Protein AF-A0A970PMT4-F1 (afdb_monomer)

Radius of gyrati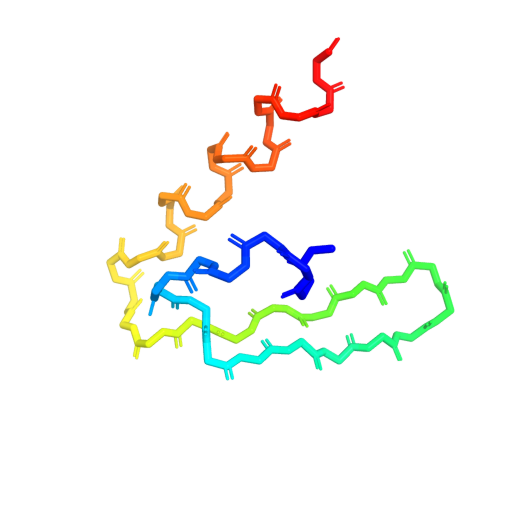on: 10.14 Å; Cα contacts (8 Å, |Δi|>4): 30; chains: 1; bounding box: 25×19×22 Å

Foldseek 3Di:
DVVVPDVQWPDWDDDDPDIDTDGDDPVCPVVVVVVVVVVVD

Structure (mmCIF, N/CA/C/O backbone):
data_AF-A0A970PMT4-F1
#
_entry.id   AF-A0A970PMT4-F1
#
loop_
_atom_site.group_PDB
_atom_site.id
_atom_site.type_symbol
_atom_site.label_atom_id
_atom_site.label_alt_id
_atom_site.label_comp_id
_atom_site.label_asym_id
_atom_site.label_entity_id
_atom_site.label_seq_id
_atom_site.pdbx_PDB_ins_code
_atom_site.Cartn_x
_atom_site.Cartn_y
_atom_site.Cartn_z
_atom_site.occupancy
_atom_site.B_iso_or_equiv
_atom_site.auth_seq_id
_atom_site.auth_comp_id
_atom_site.auth_asym_id
_atom_site.auth_atom_id
_atom_site.pdbx_PDB_model_num
ATOM 1 N N . ILE A 1 1 ? 5.398 -3.986 3.913 1.00 86.88 1 ILE A N 1
ATOM 2 C CA . ILE A 1 1 ? 4.075 -3.316 3.951 1.00 86.88 1 ILE A CA 1
ATOM 3 C C . ILE A 1 1 ? 2.994 -4.236 3.410 1.00 86.88 1 ILE A C 1
ATOM 5 O O . ILE A 1 1 ? 2.029 -4.453 4.123 1.00 86.88 1 ILE A O 1
ATOM 9 N N . ASP A 1 2 ? 3.189 -4.876 2.257 1.00 83.62 2 ASP A N 1
ATOM 10 C CA . ASP A 1 2 ? 2.206 -5.804 1.661 1.00 83.62 2 ASP A CA 1
ATOM 11 C C . ASP A 1 2 ? 1.731 -6.925 2.602 1.00 83.62 2 ASP A C 1
ATOM 13 O O . ASP A 1 2 ? 0.559 -7.295 2.608 1.00 83.62 2 ASP A O 1
ATOM 17 N N . SER A 1 3 ? 2.617 -7.429 3.468 1.00 90.62 3 SER A N 1
ATOM 18 C CA . SER A 1 3 ? 2.277 -8.434 4.482 1.00 90.62 3 SER A CA 1
ATOM 19 C C . SER A 1 3 ? 1.324 -7.933 5.573 1.00 90.62 3 SER A C 1
ATOM 21 O O . SER A 1 3 ? 0.659 -8.749 6.206 1.00 90.62 3 SER A O 1
ATOM 23 N N . MET A 1 4 ? 1.226 -6.616 5.784 1.00 90.88 4 MET A N 1
ATOM 24 C CA . MET A 1 4 ? 0.358 -6.009 6.798 1.00 90.88 4 MET A CA 1
ATOM 25 C C . MET A 1 4 ? -1.126 -6.053 6.407 1.00 90.88 4 MET A C 1
ATOM 27 O O . MET A 1 4 ? -1.977 -5.861 7.272 1.00 90.88 4 MET A O 1
ATOM 31 N N . ARG 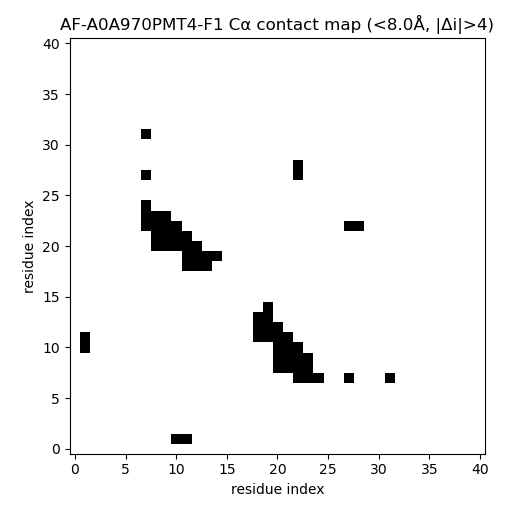A 1 5 ? -1.438 -6.306 5.122 1.00 90.19 5 ARG A N 1
ATOM 32 C CA . ARG A 1 5 ? -2.806 -6.428 4.577 1.00 90.19 5 ARG A CA 1
ATOM 33 C C . ARG A 1 5 ? -3.747 -5.302 5.019 1.00 90.19 5 ARG A C 1
ATOM 35 O O . ARG A 1 5 ? -4.883 -5.547 5.423 1.00 90.19 5 ARG A O 1
ATOM 42 N N . TRP A 1 6 ? -3.260 -4.068 4.965 1.00 94.44 6 TRP A N 1
ATOM 43 C CA . TRP A 1 6 ? -4.067 -2.901 5.292 1.00 94.4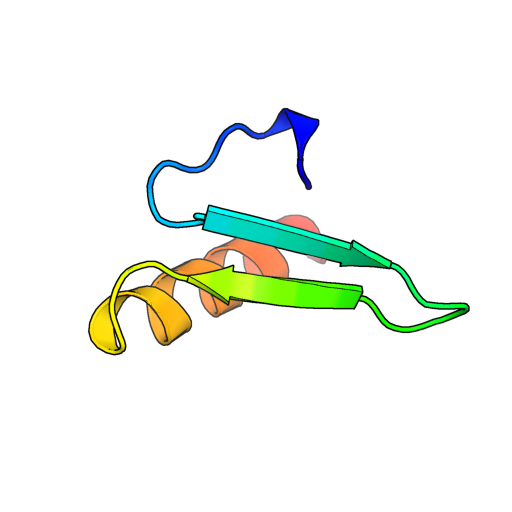4 6 TRP A CA 1
ATOM 44 C C . TRP A 1 6 ? -5.206 -2.732 4.275 1.00 94.44 6 TRP A C 1
ATOM 46 O O . TRP A 1 6 ? -4.919 -2.665 3.080 1.00 94.44 6 TRP A O 1
ATOM 56 N N . PRO A 1 7 ? -6.480 -2.690 4.712 1.00 94.38 7 PRO A N 1
ATOM 57 C CA . PRO A 1 7 ? -7.633 -2.672 3.806 1.00 94.38 7 PRO A CA 1
ATOM 58 C C . PRO A 1 7 ? -7.701 -1.421 2.921 1.00 94.38 7 PRO A C 1
ATOM 60 O O . PRO A 1 7 ? -8.270 -1.471 1.827 1.00 94.38 7 PRO A O 1
ATOM 63 N N . GLU A 1 8 ? -7.116 -0.319 3.380 1.00 96.00 8 GLU A N 1
ATOM 64 C CA . GLU A 1 8 ? -7.048 0.938 2.643 1.00 96.00 8 GLU A CA 1
ATOM 65 C C . GLU A 1 8 ? -5.968 0.956 1.543 1.00 96.00 8 GLU A C 1
ATOM 67 O O . GLU A 1 8 ? -6.005 1.810 0.659 1.00 96.00 8 GLU A O 1
ATOM 72 N N . VAL A 1 9 ? -5.031 -0.002 1.547 1.00 96.00 9 VAL A N 1
ATOM 73 C CA . VAL A 1 9 ? -3.976 -0.124 0.530 1.00 96.00 9 VAL A CA 1
ATOM 74 C C . VAL A 1 9 ? -4.447 -1.045 -0.595 1.00 96.00 9 VAL A C 1
ATOM 76 O O . VAL A 1 9 ? -4.686 -2.234 -0.389 1.00 96.00 9 VAL A O 1
ATOM 79 N N . LEU A 1 10 ? -4.541 -0.507 -1.811 1.00 95.75 10 LEU A N 1
ATOM 80 C CA . LEU A 1 10 ? -4.850 -1.280 -3.019 1.00 95.75 10 LEU A CA 1
ATOM 81 C C . LEU A 1 10 ? -3.640 -2.067 -3.521 1.00 95.75 10 LEU A C 1
ATOM 83 O O . LEU A 1 10 ? -3.787 -3.157 -4.073 1.00 95.75 10 LEU A O 1
ATOM 87 N N . GLY A 1 11 ? -2.448 -1.5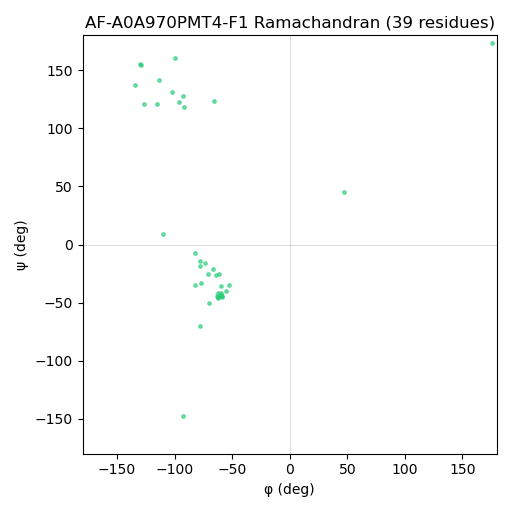08 -3.340 1.00 95.44 11 GLY A N 1
ATOM 88 C CA . GLY A 1 11 ? -1.203 -2.140 -3.740 1.00 95.44 11 GLY A CA 1
ATOM 89 C C . GLY A 1 11 ? -0.003 -1.235 -3.513 1.00 95.44 11 GLY A C 1
ATOM 90 O O . GLY A 1 11 ? -0.135 -0.061 -3.155 1.00 95.44 11 GLY A O 1
ATOM 91 N N . THR A 1 12 ? 1.179 -1.795 -3.735 1.00 96.00 12 THR A N 1
ATOM 92 C CA . THR A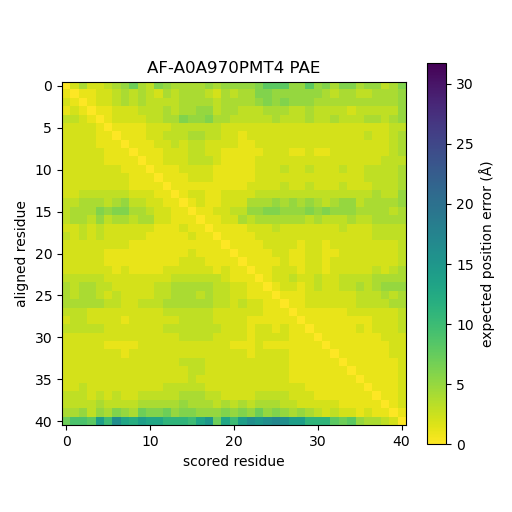 1 12 ? 2.441 -1.068 -3.646 1.00 96.00 12 THR A CA 1
ATOM 93 C C . THR A 1 12 ? 3.279 -1.299 -4.899 1.00 96.00 12 THR A C 1
ATOM 95 O O . THR A 1 12 ? 3.129 -2.301 -5.600 1.00 96.00 12 THR A O 1
ATOM 98 N N . LEU A 1 13 ? 4.150 -0.341 -5.197 1.00 96.50 13 LEU A N 1
ATOM 99 C CA . LEU A 1 13 ? 5.177 -0.446 -6.223 1.00 96.50 13 LEU A CA 1
ATOM 100 C C . LEU A 1 13 ? 6.517 -0.109 -5.574 1.00 96.50 13 LEU A C 1
ATOM 102 O O . LEU A 1 13 ? 6.688 0.990 -5.046 1.00 96.50 13 LEU A O 1
ATOM 106 N N . SER A 1 14 ? 7.464 -1.043 -5.620 1.00 96.38 14 SER A N 1
ATOM 107 C CA . SER A 1 14 ? 8.819 -0.807 -5.123 1.00 96.38 14 SER A CA 1
ATOM 108 C C . SER A 1 14 ? 9.724 -0.322 -6.248 1.00 96.38 14 SER A C 1
ATOM 110 O O . SER A 1 14 ? 9.816 -0.967 -7.292 1.00 96.38 14 SER A O 1
ATOM 112 N N . GLY A 1 15 ? 10.404 0.797 -6.015 1.00 95.50 15 GLY A N 1
ATOM 113 C CA . GLY A 1 15 ? 11.615 1.182 -6.733 1.00 95.50 15 GLY A CA 1
ATOM 114 C C . GLY A 1 15 ? 12.857 0.702 -5.980 1.00 95.50 15 GLY A C 1
ATOM 115 O O . GLY A 1 15 ? 12.819 -0.330 -5.311 1.00 95.50 15 GLY A O 1
ATOM 116 N N . ASP A 1 16 ? 13.938 1.477 -6.079 1.00 97.38 16 ASP A N 1
ATOM 117 C CA . ASP A 1 16 ? 15.205 1.209 -5.387 1.00 97.38 16 ASP A CA 1
ATOM 118 C C . ASP A 1 16 ? 15.134 1.616 -3.903 1.00 97.38 16 ASP A C 1
ATOM 120 O O . ASP A 1 16 ? 15.032 0.781 -3.011 1.00 97.38 16 ASP A O 1
ATOM 124 N N . ASN A 1 17 ? 15.085 2.920 -3.637 1.00 96.19 17 ASN A N 1
ATOM 125 C CA . ASN A 1 17 ? 15.023 3.493 -2.286 1.00 96.19 17 ASN A CA 1
ATOM 126 C C . ASN A 1 17 ? 13.667 4.144 -1.964 1.00 96.19 17 ASN A C 1
ATOM 128 O O . ASN A 1 17 ? 13.520 4.828 -0.953 1.00 96.19 17 ASN A O 1
ATOM 132 N N . THR A 1 18 ? 12.685 3.957 -2.844 1.00 95.06 18 THR A N 1
ATOM 133 C CA . THR A 1 18 ? 11.368 4.587 -2.761 1.00 95.06 18 THR A CA 1
ATOM 134 C C . THR A 1 18 ? 10.293 3.5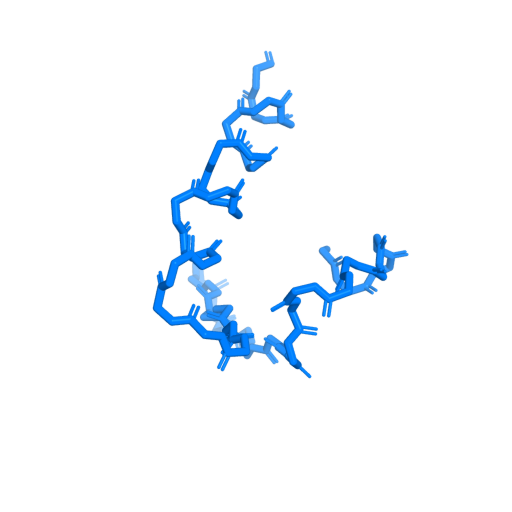48 -3.029 1.00 95.06 18 THR A C 1
ATOM 136 O O . THR A 1 18 ? 10.406 2.755 -3.964 1.00 95.06 18 THR A O 1
ATOM 139 N N . ILE A 1 19 ? 9.227 3.582 -2.233 1.00 95.44 19 ILE A N 1
ATOM 140 C CA . ILE A 1 19 ? 8.008 2.819 -2.489 1.00 95.44 19 ILE A CA 1
ATOM 141 C C . ILE A 1 19 ? 6.864 3.784 -2.787 1.00 95.44 19 ILE A C 1
ATOM 143 O O . ILE A 1 19 ? 6.745 4.832 -2.154 1.00 95.44 19 ILE A O 1
ATOM 147 N N . MET A 1 20 ? 6.011 3.419 -3.735 1.00 96.69 20 MET A N 1
ATOM 148 C CA . MET A 1 20 ? 4.719 4.060 -3.946 1.00 96.69 20 MET A CA 1
ATOM 149 C C . MET A 1 20 ? 3.638 3.165 -3.351 1.00 96.69 20 MET A C 1
ATOM 151 O O . MET A 1 20 ? 3.605 1.965 -3.621 1.00 96.69 20 MET A O 1
ATOM 155 N N . VAL A 1 21 ? 2.752 3.745 -2.549 1.00 96.88 21 VAL A N 1
ATOM 156 C CA . VAL A 1 21 ? 1.613 3.046 -1.945 1.00 96.88 21 VAL A CA 1
ATOM 157 C C . VAL A 1 21 ? 0.343 3.652 -2.520 1.00 96.88 21 VAL A C 1
ATOM 159 O O . VAL A 1 21 ? 0.133 4.857 -2.410 1.00 96.88 21 VAL A O 1
ATOM 162 N N . VAL A 1 22 ? -0.483 2.827 -3.160 1.00 96.75 22 VAL A N 1
ATOM 163 C CA . VAL A 1 22 ? -1.752 3.259 -3.752 1.00 96.75 22 VAL A CA 1
ATOM 164 C C . VAL A 1 22 ? -2.867 2.974 -2.756 1.00 96.75 22 VAL A C 1
ATOM 166 O O . VAL A 1 22 ? -3.051 1.826 -2.345 1.00 96.75 22 VAL A O 1
ATOM 169 N N . VAL A 1 23 ? -3.606 4.014 -2.378 1.00 97.19 23 VAL A N 1
ATOM 170 C CA . VAL A 1 23 ? -4.756 3.922 -1.470 1.00 97.19 23 VAL A CA 1
ATOM 171 C C . VAL A 1 23 ? -6.074 3.924 -2.234 1.00 97.19 23 VAL A C 1
ATOM 173 O O . VAL A 1 23 ? -6.113 4.310 -3.404 1.00 97.19 23 VAL A O 1
ATOM 176 N N . ARG A 1 24 ? -7.139 3.444 -1.587 1.00 93.81 24 ARG A N 1
ATOM 177 C CA . ARG A 1 24 ? -8.470 3.347 -2.196 1.00 93.81 24 ARG A CA 1
ATOM 178 C C . ARG A 1 24 ? -9.106 4.715 -2.419 1.00 93.81 24 ARG A C 1
ATOM 180 O O . ARG A 1 24 ? -9.537 4.984 -3.536 1.00 93.81 24 ARG A O 1
ATOM 187 N N . ASP A 1 25 ? -9.123 5.548 -1.384 1.00 95.75 25 ASP A N 1
ATOM 188 C CA . ASP A 1 25 ? -9.752 6.865 -1.398 1.00 95.75 25 ASP A CA 1
ATOM 189 C C . ASP A 1 25 ? -8.791 7.942 -0.871 1.00 95.75 25 ASP A C 1
ATOM 191 O O . ASP A 1 25 ? -7.883 7.666 -0.089 1.00 95.75 25 ASP A O 1
ATOM 195 N N . GLU A 1 26 ? -8.992 9.199 -1.277 1.00 95.50 26 GLU A N 1
ATOM 196 C CA . GLU A 1 26 ? -8.150 10.330 -0.845 1.00 95.50 26 GLU A CA 1
ATOM 197 C C . GLU A 1 26 ? -8.090 10.458 0.686 1.00 95.50 26 GLU A C 1
ATOM 199 O O . GLU A 1 26 ? -7.024 10.692 1.258 1.00 95.50 26 GLU A O 1
ATOM 204 N N . ALA A 1 27 ? -9.226 10.241 1.355 1.00 94.69 27 ALA A N 1
ATOM 205 C CA . ALA A 1 27 ? -9.338 10.320 2.809 1.00 94.69 27 ALA A CA 1
ATOM 206 C C . ALA A 1 27 ? -8.436 9.306 3.543 1.00 94.69 27 ALA A C 1
ATOM 208 O O . ALA A 1 27 ? -8.021 9.566 4.674 1.00 94.69 27 ALA A O 1
ATOM 209 N N . ASP A 1 28 ? -8.086 8.186 2.902 1.00 96.44 28 ASP A N 1
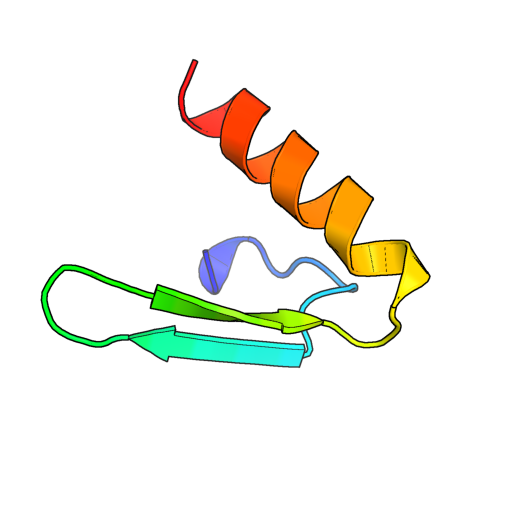ATOM 210 C CA . ASP A 1 28 ? -7.249 7.142 3.496 1.00 96.44 28 ASP A CA 1
ATOM 211 C C . ASP A 1 28 ? -5.757 7.501 3.504 1.00 96.44 28 ASP A C 1
ATOM 213 O O . ASP A 1 28 ? -4.981 6.923 4.270 1.00 96.44 28 ASP A O 1
ATOM 217 N N . ALA A 1 29 ? -5.327 8.461 2.678 1.00 96.19 29 ALA A N 1
ATOM 218 C CA . ALA A 1 29 ? -3.913 8.809 2.551 1.00 96.19 29 ALA A CA 1
ATOM 219 C C . ALA A 1 29 ? -3.312 9.267 3.891 1.00 96.19 29 ALA A C 1
ATOM 221 O O . ALA A 1 29 ? -2.228 8.821 4.271 1.00 96.19 29 ALA A O 1
ATOM 222 N N . GLY A 1 30 ? -4.039 10.107 4.639 1.00 96.62 30 GLY A N 1
ATOM 223 C CA . GLY A 1 30 ? -3.604 10.583 5.955 1.00 96.62 30 GLY A CA 1
ATOM 224 C C . GLY A 1 30 ? -3.448 9.446 6.967 1.00 96.62 30 GLY A C 1
ATOM 225 O O . GLY A 1 30 ? -2.418 9.347 7.633 1.00 96.62 30 GLY A O 1
ATOM 226 N N . LEU A 1 31 ? -4.426 8.535 7.014 1.00 96.12 31 LEU A N 1
ATOM 227 C CA . LEU A 1 31 ? -4.392 7.354 7.880 1.00 96.12 31 LEU A CA 1
ATOM 228 C C . LEU A 1 31 ? -3.167 6.474 7.589 1.00 96.12 31 LEU A C 1
ATOM 230 O O . LEU A 1 31 ? -2.481 6.036 8.514 1.00 96.12 31 LEU A O 1
ATOM 234 N N . VAL A 1 32 ? -2.875 6.216 6.310 1.00 96.19 32 VAL A N 1
ATOM 235 C CA . VAL A 1 32 ? -1.720 5.398 5.911 1.00 96.19 32 VAL A CA 1
ATOM 236 C C . VAL A 1 32 ? -0.409 6.052 6.341 1.00 96.19 32 VAL A C 1
ATOM 238 O O . VAL A 1 32 ? 0.448 5.369 6.905 1.00 96.19 32 VAL A O 1
ATOM 241 N N . VAL A 1 33 ? -0.259 7.366 6.146 1.00 96.19 33 VAL A N 1
ATOM 242 C CA . VAL A 1 33 ? 0.936 8.114 6.580 1.00 96.19 33 VAL A CA 1
ATOM 243 C C . VAL A 1 33 ? 1.150 7.995 8.092 1.00 96.19 33 VAL A C 1
ATOM 245 O O . VAL A 1 33 ? 2.264 7.701 8.534 1.00 96.19 33 VAL A O 1
ATOM 248 N N . GLU A 1 34 ? 0.096 8.136 8.898 1.00 96.69 34 GLU A N 1
ATOM 249 C CA . GLU A 1 34 ? 0.196 7.965 10.353 1.00 96.69 34 GLU A CA 1
ATOM 250 C C . GLU A 1 34 ? 0.624 6.547 10.752 1.00 96.69 34 GLU A C 1
ATOM 252 O O . GLU A 1 34 ? 1.477 6.376 11.630 1.00 96.69 34 GLU A O 1
ATOM 257 N N . LYS A 1 35 ? 0.089 5.513 10.090 1.00 95.19 35 LYS A N 1
ATOM 258 C CA . LYS A 1 35 ? 0.508 4.125 10.339 1.00 95.19 35 LYS A CA 1
ATOM 259 C C . LYS A 1 35 ? 1.997 3.922 10.059 1.00 95.19 35 LYS A C 1
ATOM 261 O O . LYS A 1 35 ? 2.672 3.269 10.854 1.00 95.19 35 LYS A O 1
ATOM 266 N N . PHE A 1 36 ? 2.524 4.502 8.979 1.00 95.75 36 PHE A N 1
ATOM 267 C CA . PHE A 1 36 ? 3.961 4.474 8.694 1.00 95.75 36 PHE A CA 1
ATOM 268 C C . PHE A 1 36 ? 4.779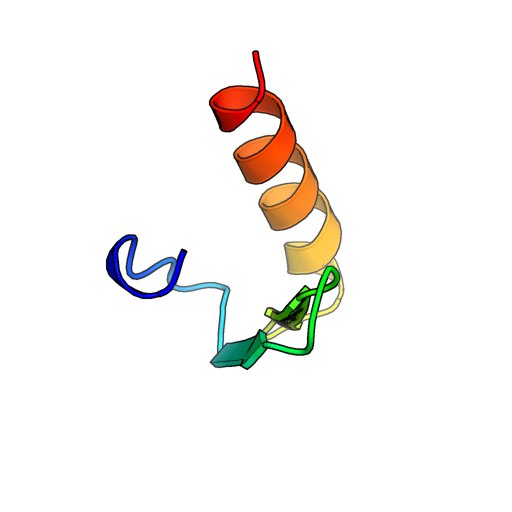 5.177 9.779 1.00 95.75 36 PHE A C 1
ATOM 270 O O . PHE A 1 36 ? 5.765 4.611 10.253 1.00 95.75 36 PHE A O 1
ATOM 277 N N . HIS A 1 37 ? 4.362 6.364 10.224 1.00 95.69 37 HIS A N 1
ATOM 278 C CA . HIS A 1 37 ? 5.040 7.069 11.315 1.00 95.69 37 HIS A CA 1
ATOM 279 C C . HIS A 1 37 ? 5.070 6.264 12.618 1.00 95.69 37 HIS A C 1
ATOM 281 O O . HIS A 1 37 ? 6.069 6.306 13.331 1.00 95.69 37 HIS A O 1
ATOM 287 N N . ASN A 1 38 ? 4.018 5.498 12.914 1.00 95.75 38 ASN A N 1
ATOM 288 C CA . ASN A 1 38 ? 3.981 4.639 14.098 1.00 95.75 38 ASN A CA 1
ATOM 289 C C . ASN A 1 38 ? 4.916 3.421 14.007 1.00 95.75 38 ASN A C 1
ATOM 291 O O . ASN A 1 38 ? 5.331 2.924 15.046 1.00 95.75 38 ASN A O 1
ATOM 295 N N . ILE A 1 39 ? 5.255 2.947 12.801 1.00 93.44 39 ILE A N 1
ATOM 296 C CA . ILE A 1 39 ? 6.220 1.848 12.591 1.00 93.44 39 ILE A CA 1
ATOM 297 C C . ILE A 1 39 ? 7.667 2.352 12.629 1.00 93.44 39 ILE A C 1
ATOM 299 O O . ILE A 1 39 ? 8.557 1.618 13.043 1.00 93.44 39 ILE A O 1
ATOM 303 N N . LEU A 1 40 ? 7.910 3.572 12.141 1.00 90.62 40 LEU A N 1
ATOM 304 C CA . LEU A 1 40 ? 9.249 4.169 12.057 1.00 90.62 40 LEU A CA 1
ATOM 305 C C . LEU A 1 40 ? 9.725 4.811 13.370 1.00 90.62 40 LEU A C 1
ATOM 307 O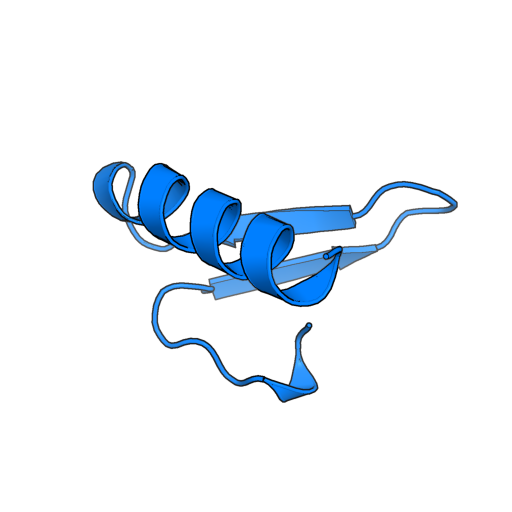 O . LEU A 1 40 ? 10.869 5.262 13.435 1.00 90.62 40 LEU A O 1
ATOM 311 N N . ARG A 1 41 ? 8.849 4.893 14.374 1.00 79.75 41 ARG A N 1
ATOM 312 C CA . ARG A 1 41 ? 9.214 5.236 15.752 1.00 79.75 41 ARG A CA 1
ATOM 313 C C . ARG A 1 41 ? 9.951 4.085 16.420 1.00 79.75 41 ARG A C 1
ATOM 315 O O . ARG A 1 41 ? 10.909 4.400 17.157 1.00 79.75 41 ARG A O 1
#

Sequence (41 aa):
IDSMRWPEVLGTLSGDNTIMVVVRDEADAGLVVEKFHNILR

Secondary structure (DSSP, 8-state):
-GGG--TTEEEEEE-SS-EEEEESSTTHHHHHHHHHHHHH-

pLDDT: mean 94.4, std 3.63, range [79.75, 97.38]

Solvent-accessible surface area (backbone atoms only — not comparable to full-atom values): 2713 Å² total; per-residue (Å²): 112,81,88,70,65,53,88,54,51,76,48,73,47,79,62,89,95,50,72,50,77,43,55,76,50,81,80,44,51,62,58,53,53,52,55,52,54,65,70,75,105

Mean predicted aligned error: 2.54 Å